Protein AF-A0A431KMM4-F1 (afdb_monomer_lite)

pLDDT: mean 85.13, std 15.87, range [33.75, 97.06]

Sequence (122 aa):
MGHRASNSEVILLPMQEFIRCCACFAHQCTAADVDCRSNGYTRWSADLAGRQAWVEWGWGMFSGALVLGVPPIRDSNIYTLDANGEPMAPARRDAALASMVAHLPWRPIVMEILRSGHHGGH

Foldseek 3Di:
DDDPPPVQAQAEEALVVLVVCLAQWDWDDWDADPVDLFKTKTKIWGQDVNHIWMWMFMWGADPNFIDQDVVNTDDTSYFYAYPVRHTDDPVVRSVSVSVSVVPDPVRVVNVVVSVVVVPPDD

Secondary structure (DSSP, 8-state):
----------EEEEHHHHHHHGGG-EEEEEEEETTEEEEEEEEEEEEETTEEEEEEEEEEEETTEEEE-SSS--EESEEEE-TTSPBPPHHHHHHHHHHHHHHS-HHHHHHHHHHHGGGS--

Structure (mmCIF, N/CA/C/O backbone):
data_AF-A0A431KMM4-F1
#
_entry.id   AF-A0A431KMM4-F1
#
loop_
_atom_site.group_PDB
_atom_site.id
_atom_site.type_symbol
_atom_site.label_atom_id
_atom_site.label_alt_id
_atom_site.label_comp_id
_atom_site.label_asym_id
_atom_site.label_entity_id
_atom_site.label_seq_id
_atom_site.pdbx_PDB_ins_code
_atom_site.Cartn_x
_atom_site.Cartn_y
_atom_site.Cartn_z
_atom_site.occupancy
_atom_site.B_iso_or_equiv
_atom_site.auth_seq_id
_atom_site.auth_comp_id
_atom_site.auth_asym_id
_atom_site.auth_atom_id
_atom_site.pdbx_PDB_model_num
ATOM 1 N N . MET A 1 1 ? -4.417 25.320 -11.788 1.00 37.03 1 MET A N 1
ATOM 2 C CA . MET A 1 1 ? -5.170 24.048 -11.840 1.00 37.03 1 MET A CA 1
ATOM 3 C C . MET A 1 1 ? -5.359 23.584 -10.412 1.00 37.03 1 MET A C 1
ATOM 5 O O . MET A 1 1 ? -4.371 23.353 -9.730 1.00 37.03 1 MET A O 1
ATOM 9 N N . GLY A 1 2 ? -6.597 23.615 -9.917 1.00 35.06 2 GLY A N 1
ATOM 10 C CA . GLY A 1 2 ? -6.892 23.331 -8.516 1.00 35.06 2 GLY A CA 1
ATOM 11 C C . GLY A 1 2 ? -6.589 21.875 -8.196 1.00 35.06 2 GLY A C 1
ATOM 12 O O . GLY A 1 2 ? -7.219 20.981 -8.757 1.00 35.06 2 GLY A O 1
ATOM 13 N N . HIS A 1 3 ? -5.636 21.643 -7.295 1.00 37.47 3 HIS A N 1
ATOM 14 C CA . HIS A 1 3 ? -5.546 20.374 -6.592 1.00 37.47 3 HIS A CA 1
ATOM 15 C C . HIS A 1 3 ? -6.885 20.175 -5.886 1.00 37.47 3 HIS A C 1
ATOM 17 O O . HIS A 1 3 ? -7.177 20.830 -4.887 1.00 37.47 3 HIS A O 1
ATOM 23 N N . ARG A 1 4 ? -7.731 19.295 -6.432 1.00 38.00 4 ARG A N 1
ATOM 24 C CA . ARG A 1 4 ? -8.779 18.650 -5.649 1.00 38.00 4 ARG A CA 1
ATOM 25 C C . ARG A 1 4 ? -8.042 17.995 -4.488 1.00 38.00 4 ARG A C 1
ATOM 27 O O . ARG A 1 4 ? -7.433 16.943 -4.664 1.00 38.00 4 ARG A O 1
ATOM 34 N N . ALA A 1 5 ? -8.066 18.636 -3.325 1.00 41.88 5 ALA A N 1
ATOM 35 C CA . ALA A 1 5 ? -7.926 17.930 -2.072 1.00 41.88 5 ALA A CA 1
ATOM 36 C C . ALA A 1 5 ? -9.080 16.925 -2.078 1.00 41.88 5 ALA A C 1
ATOM 38 O O . ALA A 1 5 ? -10.225 17.267 -1.788 1.00 41.88 5 ALA A O 1
ATOM 39 N N . SER A 1 6 ? -8.808 15.718 -2.578 1.00 48.22 6 SER A N 1
ATOM 40 C CA . SER A 1 6 ? -9.672 14.575 -2.347 1.00 48.22 6 SER A CA 1
ATOM 41 C C . SER A 1 6 ? -9.749 14.496 -0.838 1.00 48.22 6 SER A C 1
ATOM 43 O O . SER A 1 6 ? -8.735 14.201 -0.201 1.00 48.22 6 SER A O 1
ATOM 45 N N . ASN A 1 7 ? -10.898 14.888 -0.287 1.00 50.47 7 ASN A N 1
ATOM 46 C CA . ASN A 1 7 ? -11.210 14.867 1.135 1.00 50.47 7 ASN A CA 1
ATOM 47 C C . ASN A 1 7 ? -11.305 13.388 1.528 1.00 50.47 7 ASN A C 1
ATOM 49 O O . ASN A 1 7 ? -12.382 12.818 1.668 1.00 50.47 7 ASN A O 1
ATOM 53 N N . SER A 1 8 ? -10.151 12.730 1.487 1.00 67.94 8 SER A N 1
ATOM 54 C CA . SER A 1 8 ? -10.022 11.291 1.554 1.00 67.94 8 SER A CA 1
ATOM 55 C C . SER A 1 8 ? -10.266 10.950 3.001 1.00 67.94 8 SER A C 1
ATOM 57 O O . SER A 1 8 ? -9.550 11.416 3.885 1.00 67.94 8 SER A O 1
ATOM 59 N N . GLU A 1 9 ? -11.340 10.212 3.230 1.00 86.50 9 GLU A N 1
ATOM 60 C CA . GLU A 1 9 ? -11.761 9.840 4.562 1.00 86.50 9 GLU A CA 1
ATOM 61 C C . GLU A 1 9 ? -10.614 9.122 5.282 1.00 86.50 9 GLU A C 1
ATOM 63 O O . GLU A 1 9 ? -10.037 8.167 4.751 1.00 86.50 9 GLU A O 1
ATOM 68 N N . VAL A 1 10 ? -10.261 9.611 6.472 1.00 89.25 10 VAL A N 1
ATOM 69 C CA . VAL A 1 10 ? -9.239 8.988 7.313 1.00 89.25 10 VAL A CA 1
ATOM 70 C C . VAL A 1 10 ? -9.832 7.745 7.963 1.00 89.25 10 VAL A C 1
ATOM 72 O O . VAL A 1 10 ? -10.830 7.810 8.686 1.00 89.25 10 VAL A O 1
ATOM 75 N N . ILE A 1 11 ? -9.200 6.604 7.724 1.00 91.12 11 ILE A N 1
ATOM 76 C CA . ILE A 1 11 ? -9.611 5.309 8.248 1.00 91.12 11 ILE A CA 1
ATOM 77 C C . ILE A 1 11 ? -8.729 4.967 9.445 1.00 91.12 11 ILE A C 1
ATOM 79 O O . ILE A 1 11 ? -7.533 4.716 9.308 1.00 91.12 11 ILE A O 1
ATOM 83 N N . LEU A 1 12 ? -9.341 4.969 10.627 1.00 91.06 12 LEU A N 1
ATOM 84 C CA . LEU A 1 12 ? -8.721 4.520 11.868 1.00 91.06 12 LEU A CA 1
ATOM 85 C C . LEU A 1 12 ? -8.980 3.022 12.035 1.00 91.06 12 LEU A C 1
ATOM 87 O O . LEU A 1 12 ? -10.136 2.606 12.010 1.00 91.06 12 LEU A O 1
ATOM 91 N N . LEU A 1 13 ? -7.921 2.229 12.202 1.00 90.62 13 LEU A N 1
ATOM 92 C CA . LEU A 1 13 ? -8.014 0.778 12.390 1.00 90.62 13 LEU A CA 1
ATOM 93 C C . LEU A 1 13 ? -7.212 0.346 13.614 1.00 90.62 13 LEU A C 1
ATOM 95 O O . LEU A 1 13 ? -6.023 0.661 13.698 1.00 90.62 13 LEU A O 1
ATOM 99 N N . PRO A 1 14 ? -7.787 -0.445 14.530 1.00 91.06 14 PRO A N 1
ATOM 100 C CA . PRO A 1 14 ? -6.997 -1.192 15.497 1.00 91.06 14 PRO A CA 1
ATOM 101 C C . PRO A 1 14 ? -5.928 -2.033 14.789 1.00 91.06 14 PRO A C 1
ATOM 103 O O . PRO A 1 14 ? -6.202 -2.661 13.765 1.00 91.06 14 PRO A O 1
ATOM 106 N N . MET A 1 15 ? -4.716 -2.107 15.348 1.00 88.12 15 MET A N 1
ATOM 107 C CA . MET A 1 15 ? -3.597 -2.839 14.726 1.00 88.12 15 MET A CA 1
ATOM 108 C C . MET A 1 15 ? -3.941 -4.299 14.367 1.00 88.12 15 MET A C 1
ATOM 110 O O . MET A 1 15 ? -3.500 -4.812 13.342 1.00 88.12 15 MET A O 1
ATOM 114 N N . GLN A 1 16 ? -4.762 -4.972 15.178 1.00 87.38 16 GLN A N 1
ATOM 115 C CA . GLN A 1 16 ? -5.194 -6.348 14.903 1.00 87.38 16 GLN A CA 1
ATOM 116 C C . GLN A 1 16 ? -6.091 -6.449 13.662 1.00 87.38 16 GLN A C 1
ATOM 118 O O . GLN A 1 16 ? -5.981 -7.402 12.891 1.00 87.38 16 GLN A O 1
ATOM 123 N N . GLU A 1 17 ? -6.971 -5.470 13.465 1.00 88.94 17 GLU A N 1
ATOM 124 C CA . GLU A 1 17 ? -7.858 -5.407 12.307 1.00 88.94 17 GLU A CA 1
ATOM 125 C C . GLU A 1 17 ? -7.071 -5.027 11.051 1.00 88.94 17 GLU A C 1
ATOM 127 O O . GLU A 1 17 ? -7.212 -5.680 10.021 1.00 88.94 17 GLU A O 1
ATOM 132 N N . PHE A 1 18 ? -6.132 -4.080 11.174 1.00 88.44 18 PHE A N 1
ATOM 133 C CA . PHE A 1 18 ? -5.178 -3.755 10.114 1.00 88.44 18 PHE A CA 1
ATOM 134 C C . PHE A 1 18 ? -4.440 -5.008 9.612 1.00 88.44 18 PHE A C 1
ATOM 136 O O . PHE A 1 18 ? -4.478 -5.294 8.419 1.00 88.44 18 PHE A O 1
ATOM 143 N N . ILE A 1 19 ? -3.863 -5.813 10.518 1.00 87.50 19 ILE A N 1
ATOM 144 C CA . ILE A 1 19 ? -3.166 -7.065 10.163 1.00 87.50 19 ILE A CA 1
ATOM 145 C C . ILE A 1 19 ? -4.089 -8.039 9.419 1.00 87.50 19 ILE A C 1
ATOM 147 O O . ILE A 1 19 ? -3.675 -8.648 8.432 1.00 87.50 19 ILE A O 1
ATOM 151 N N . ARG A 1 20 ? -5.338 -8.195 9.875 1.00 88.31 20 ARG A N 1
ATOM 152 C CA . ARG A 1 20 ? -6.321 -9.085 9.235 1.00 88.31 20 ARG A CA 1
ATOM 153 C C . ARG A 1 20 ? -6.674 -8.639 7.821 1.00 88.31 20 ARG A C 1
ATOM 155 O O . ARG A 1 20 ? -6.863 -9.480 6.948 1.00 88.31 20 ARG A O 1
ATOM 162 N N . CYS A 1 21 ? -6.744 -7.333 7.604 1.00 88.31 21 CYS A N 1
ATOM 163 C CA . CYS A 1 21 ? -7.136 -6.742 6.333 1.00 88.31 21 CYS A CA 1
ATOM 164 C C . CYS A 1 21 ? -5.966 -6.527 5.364 1.00 88.31 21 CYS A C 1
ATOM 166 O O . CYS A 1 21 ? -6.213 -6.226 4.199 1.00 88.31 21 CYS A O 1
ATOM 168 N N . CYS A 1 22 ? -4.709 -6.720 5.787 1.00 87.12 22 CYS A N 1
ATOM 169 C CA . CYS A 1 22 ? -3.527 -6.578 4.926 1.00 87.12 22 CYS A CA 1
ATOM 170 C C . CYS A 1 22 ? -3.655 -7.354 3.606 1.00 87.12 22 CYS A C 1
ATOM 172 O O . CYS A 1 22 ? -3.293 -6.846 2.550 1.00 87.12 22 CYS A O 1
ATOM 174 N N . ALA A 1 23 ? -4.203 -8.571 3.649 1.00 87.06 23 ALA A N 1
ATOM 175 C CA . ALA A 1 23 ? -4.373 -9.417 2.467 1.00 87.06 23 ALA A CA 1
ATOM 176 C C . ALA A 1 23 ? -5.498 -8.954 1.520 1.00 87.06 23 ALA A C 1
ATOM 178 O O . ALA A 1 23 ? -5.583 -9.439 0.396 1.00 87.06 23 ALA A O 1
ATOM 179 N N . CYS A 1 24 ? -6.363 -8.034 1.955 1.00 92.44 24 CYS A N 1
ATOM 180 C CA . CYS A 1 24 ? -7.480 -7.520 1.160 1.00 92.44 24 CYS A CA 1
ATOM 181 C C . CYS A 1 24 ? -7.066 -6.387 0.211 1.00 92.44 24 CYS A C 1
ATOM 183 O O . CYS A 1 24 ? -7.872 -5.965 -0.616 1.00 92.44 24 CYS A O 1
ATOM 185 N N . PHE A 1 25 ? -5.838 -5.875 0.331 1.00 95.56 25 PHE A N 1
ATOM 186 C CA . PHE A 1 25 ? -5.343 -4.826 -0.550 1.00 95.56 25 PHE A CA 1
ATOM 187 C C . PHE A 1 25 ? -5.071 -5.386 -1.939 1.00 95.56 25 PHE A C 1
ATOM 189 O O . PHE A 1 25 ? -4.274 -6.307 -2.119 1.00 95.56 25 PHE A O 1
ATOM 196 N N . ALA A 1 26 ? -5.704 -4.769 -2.928 1.00 96.12 26 ALA A N 1
ATOM 197 C CA . ALA A 1 26 ? -5.488 -5.041 -4.333 1.00 96.12 26 ALA A CA 1
ATOM 198 C C . ALA A 1 26 ? -4.792 -3.856 -5.000 1.00 96.12 26 ALA A C 1
ATOM 200 O O . ALA A 1 26 ? -4.931 -2.703 -4.579 1.00 96.12 26 ALA A O 1
ATOM 201 N N . HIS A 1 27 ? -4.047 -4.152 -6.061 1.00 96.56 27 HIS A N 1
ATOM 202 C CA . HIS A 1 27 ? -3.466 -3.131 -6.922 1.00 96.56 27 HIS A CA 1
ATOM 203 C C . HIS A 1 27 ? -4.562 -2.219 -7.489 1.00 96.56 27 HIS A C 1
ATOM 205 O O . HIS A 1 27 ? -5.587 -2.697 -7.970 1.00 96.56 27 HIS A O 1
ATOM 211 N N . GLN A 1 28 ? -4.331 -0.908 -7.422 1.00 95.88 28 GLN A N 1
ATOM 212 C CA . GLN A 1 28 ? -5.221 0.106 -7.985 1.00 95.88 28 GLN A CA 1
ATOM 213 C C . GLN A 1 28 ? -4.568 0.808 -9.175 1.00 95.88 28 GLN A C 1
ATOM 215 O O . GLN A 1 28 ? -5.170 0.933 -10.239 1.00 95.88 28 GLN A O 1
ATOM 220 N N . CYS A 1 29 ? -3.340 1.301 -9.004 1.00 94.50 29 CYS A N 1
ATOM 221 C CA . CYS A 1 29 ? -2.600 1.927 -10.092 1.00 94.50 29 CYS A CA 1
ATOM 222 C C . CYS A 1 29 ? -1.088 1.851 -9.879 1.00 94.50 29 CYS A C 1
ATOM 224 O O . CYS A 1 29 ? -0.574 1.584 -8.792 1.00 94.50 29 CYS A O 1
ATOM 226 N N . THR A 1 30 ? -0.343 2.042 -10.960 1.00 94.69 30 THR A N 1
ATOM 227 C CA . THR A 1 30 ? 1.115 2.146 -10.949 1.00 94.69 30 THR A CA 1
ATOM 228 C C . THR A 1 30 ? 1.515 3.118 -12.033 1.00 94.69 30 THR A C 1
ATOM 230 O O . THR A 1 30 ? 1.032 3.013 -13.157 1.00 94.69 30 THR A O 1
ATOM 233 N N . ALA A 1 31 ? 2.383 4.058 -11.690 1.00 90.06 31 ALA A N 1
ATOM 234 C CA . ALA A 1 31 ? 2.907 5.034 -12.625 1.00 90.06 31 ALA A CA 1
ATOM 235 C C . ALA A 1 31 ? 4.417 5.131 -12.444 1.00 90.06 31 ALA A C 1
ATOM 237 O O . ALA A 1 31 ? 4.902 5.158 -11.311 1.00 90.06 31 ALA A O 1
ATOM 238 N N . ALA A 1 32 ? 5.141 5.160 -13.561 1.00 89.31 32 ALA A N 1
ATOM 239 C CA . ALA A 1 32 ? 6.535 5.576 -13.574 1.00 89.31 32 ALA A CA 1
ATOM 240 C C . ALA A 1 32 ? 6.601 7.100 -13.458 1.00 89.31 32 ALA A C 1
ATOM 242 O O . ALA A 1 32 ? 5.689 7.793 -13.919 1.00 89.31 32 ALA A O 1
ATOM 243 N N . ASP A 1 33 ? 7.662 7.610 -12.847 1.00 83.69 33 ASP A N 1
ATOM 244 C CA . ASP A 1 33 ? 7.908 9.043 -12.850 1.00 83.69 33 ASP A CA 1
ATOM 245 C C . ASP A 1 33 ? 8.226 9.512 -14.278 1.00 83.69 33 ASP A C 1
ATOM 247 O O . ASP A 1 33 ? 8.832 8.786 -15.075 1.00 83.69 33 ASP A O 1
ATOM 251 N N . VAL A 1 34 ? 7.770 10.716 -14.624 1.00 68.62 34 VAL A N 1
ATOM 252 C CA . VAL A 1 34 ? 7.761 11.223 -16.009 1.00 68.62 34 VAL A CA 1
ATOM 253 C C . VAL A 1 34 ? 9.184 11.327 -16.559 1.00 68.62 34 VAL A C 1
ATOM 255 O O . VAL A 1 34 ? 9.424 11.025 -17.729 1.00 68.62 34 VAL A O 1
ATOM 258 N N . ASP A 1 35 ? 10.134 11.665 -15.687 1.00 65.38 35 ASP A N 1
ATOM 259 C CA . ASP A 1 35 ? 11.530 11.891 -16.052 1.00 65.38 35 ASP A CA 1
ATOM 260 C C . ASP A 1 35 ? 12.382 10.613 -15.997 1.00 65.38 35 ASP A C 1
ATOM 262 O O . ASP A 1 35 ? 13.502 10.583 -16.515 1.00 65.38 35 ASP A O 1
ATOM 266 N N . CYS A 1 36 ? 11.882 9.530 -15.388 1.00 63.84 36 CYS A N 1
ATOM 267 C CA . CYS A 1 36 ? 12.652 8.302 -15.234 1.00 63.84 36 CYS A CA 1
ATOM 268 C C . CYS A 1 36 ? 11.782 7.041 -15.118 1.00 63.84 36 CYS A C 1
ATOM 270 O O . CYS A 1 36 ? 11.120 6.773 -14.122 1.00 63.84 36 CYS A O 1
ATOM 272 N N . ARG A 1 37 ? 11.911 6.145 -16.109 1.00 71.19 37 ARG A N 1
ATOM 273 C CA . ARG A 1 37 ? 11.306 4.793 -16.075 1.00 71.19 37 ARG A CA 1
ATOM 274 C C . ARG A 1 37 ? 11.905 3.875 -15.000 1.00 71.19 37 ARG A C 1
ATOM 276 O O . ARG A 1 37 ? 11.507 2.718 -14.884 1.00 71.19 37 ARG A O 1
ATOM 283 N N . SER A 1 38 ? 12.895 4.361 -14.256 1.00 86.19 38 SER A N 1
ATOM 284 C CA . SER A 1 38 ? 13.585 3.635 -13.196 1.00 86.19 38 SER A CA 1
ATOM 285 C C . SER A 1 38 ? 12.996 3.884 -11.813 1.00 86.19 38 SER A C 1
ATOM 287 O O . SER A 1 38 ? 13.475 3.276 -10.864 1.00 86.19 38 SER A O 1
ATOM 289 N N . ASN A 1 39 ? 11.983 4.731 -11.651 1.00 91.12 39 ASN A N 1
ATOM 290 C CA . ASN A 1 39 ? 11.234 4.822 -10.405 1.00 91.12 39 ASN A CA 1
ATOM 291 C C . ASN A 1 39 ? 9.794 5.276 -10.664 1.00 91.12 39 ASN A C 1
ATOM 293 O O . ASN A 1 39 ? 9.402 5.562 -11.795 1.00 91.12 39 ASN A O 1
ATOM 297 N N . GLY A 1 40 ? 8.989 5.274 -9.613 1.00 93.31 40 GLY A N 1
ATOM 298 C CA . GLY A 1 40 ? 7.612 5.719 -9.674 1.00 93.31 40 GLY A CA 1
ATOM 299 C C . GLY A 1 40 ? 6.872 5.386 -8.394 1.00 93.31 40 GLY A C 1
ATOM 300 O O . GLY A 1 40 ? 7.484 5.174 -7.345 1.00 93.31 40 GLY A O 1
ATOM 301 N N . TYR A 1 41 ? 5.548 5.315 -8.478 1.00 94.56 41 TYR A N 1
ATOM 302 C CA . TYR A 1 41 ? 4.705 4.909 -7.359 1.00 94.56 41 TYR A CA 1
ATOM 303 C C . TYR A 1 41 ? 3.721 3.811 -7.754 1.00 94.56 41 TYR A C 1
ATOM 305 O O . TYR A 1 41 ? 3.424 3.577 -8.930 1.00 94.56 41 TYR A O 1
ATOM 313 N N . THR A 1 42 ? 3.229 3.104 -6.747 1.00 96.19 42 THR A N 1
ATOM 314 C CA . THR A 1 42 ? 2.116 2.167 -6.871 1.00 96.19 42 THR A CA 1
ATOM 315 C C . THR A 1 42 ? 1.145 2.426 -5.731 1.00 96.19 42 THR A C 1
ATOM 317 O O . THR A 1 42 ? 1.562 2.733 -4.612 1.00 96.19 42 THR A O 1
ATOM 320 N N . ARG A 1 43 ? -0.150 2.349 -6.031 1.00 96.88 43 ARG A N 1
ATOM 321 C CA . ARG A 1 43 ? -1.231 2.532 -5.067 1.00 96.88 43 ARG A CA 1
ATOM 322 C C . ARG A 1 43 ? -2.057 1.269 -4.995 1.00 96.88 43 ARG A C 1
ATOM 324 O O . ARG A 1 43 ? -2.395 0.677 -6.022 1.00 96.88 43 ARG A O 1
ATOM 331 N N . TRP A 1 44 ? -2.361 0.879 -3.771 1.00 97.06 44 TRP A N 1
ATOM 332 C CA . TRP A 1 44 ? -3.146 -0.297 -3.453 1.00 97.06 44 TRP A CA 1
ATOM 333 C C . TRP A 1 44 ? -4.293 0.097 -2.549 1.00 97.06 44 TRP A C 1
ATOM 335 O O . TRP A 1 44 ? -4.149 0.997 -1.721 1.00 97.06 44 TRP A O 1
ATOM 345 N N . SER A 1 45 ? -5.422 -0.581 -2.704 1.00 96.25 45 SER A N 1
ATOM 346 C CA . SER A 1 45 ? -6.645 -0.239 -1.995 1.00 96.25 45 SER A CA 1
ATOM 347 C C . SER A 1 45 ? -7.448 -1.468 -1.587 1.00 96.25 45 SER A C 1
ATOM 349 O O . SER A 1 45 ? -7.384 -2.497 -2.257 1.00 96.25 45 SER A O 1
ATOM 351 N N . ALA A 1 46 ? -8.213 -1.342 -0.509 1.00 94.81 46 ALA A N 1
ATOM 352 C CA . ALA A 1 46 ? -9.157 -2.336 -0.012 1.00 94.81 46 ALA A CA 1
ATOM 353 C C . ALA A 1 46 ? -10.466 -1.645 0.392 1.00 94.81 46 ALA A C 1
ATOM 355 O O . ALA A 1 46 ? -10.441 -0.497 0.843 1.00 94.81 46 ALA A O 1
ATOM 356 N N . ASP A 1 47 ? -11.596 -2.336 0.248 1.00 91.81 47 ASP A N 1
ATOM 357 C CA . ASP A 1 47 ? -12.842 -1.927 0.901 1.00 91.81 47 ASP A CA 1
ATOM 358 C C . ASP A 1 47 ? -12.854 -2.476 2.328 1.00 91.81 47 ASP A C 1
ATOM 360 O O . ASP A 1 47 ? -12.795 -3.690 2.534 1.00 91.81 47 ASP A O 1
ATOM 364 N N . LEU A 1 48 ? -12.883 -1.580 3.313 1.00 88.00 48 LEU A N 1
ATOM 365 C CA . LEU A 1 48 ? -12.933 -1.918 4.729 1.00 88.00 48 LEU A CA 1
ATOM 366 C C . LEU A 1 48 ? -14.250 -1.406 5.303 1.00 88.00 48 LEU A C 1
ATOM 368 O O . LEU A 1 48 ? -14.383 -0.226 5.623 1.00 88.00 48 LEU A O 1
ATOM 372 N N . ALA A 1 49 ? -15.230 -2.305 5.406 1.00 85.12 49 ALA A N 1
ATOM 373 C CA . ALA A 1 49 ? -16.578 -1.995 5.881 1.00 85.12 49 ALA A CA 1
ATOM 374 C C . ALA A 1 49 ? -17.244 -0.835 5.104 1.00 85.12 49 ALA A C 1
ATOM 376 O O . ALA A 1 49 ? -17.836 0.062 5.705 1.00 85.12 49 ALA A O 1
ATOM 377 N N . GLY A 1 50 ? -17.135 -0.837 3.768 1.00 85.19 50 GLY A N 1
ATOM 378 C CA . GLY A 1 50 ? -17.709 0.198 2.902 1.00 85.19 50 GLY A CA 1
ATOM 379 C C . GLY A 1 50 ? -16.888 1.488 2.816 1.00 85.19 50 GLY A C 1
ATOM 380 O O . GLY A 1 50 ? -17.356 2.476 2.249 1.00 85.19 50 GLY A O 1
ATOM 381 N N . ARG A 1 51 ? -15.683 1.505 3.401 1.00 89.25 51 ARG A N 1
ATOM 382 C CA . ARG A 1 51 ? -14.750 2.637 3.363 1.00 89.25 51 ARG A CA 1
ATOM 383 C C . ARG A 1 51 ? -13.526 2.249 2.548 1.00 89.25 51 ARG A C 1
ATOM 385 O O . ARG A 1 51 ? -12.888 1.228 2.805 1.00 89.25 51 ARG A O 1
ATOM 392 N N . GLN A 1 52 ? -13.158 3.089 1.587 1.00 92.56 52 GLN A N 1
ATOM 393 C CA . GLN A 1 52 ? -12.024 2.815 0.708 1.00 92.56 52 GLN A CA 1
ATOM 394 C C . GLN A 1 52 ? -10.698 3.146 1.407 1.00 92.56 52 GLN A C 1
ATOM 396 O O . GLN A 1 52 ? -10.280 4.305 1.468 1.00 92.56 52 GLN A O 1
ATOM 401 N N . ALA A 1 53 ? -10.010 2.121 1.902 1.00 93.50 53 ALA A N 1
ATOM 402 C CA . ALA A 1 53 ? -8.649 2.235 2.407 1.00 93.50 53 ALA A CA 1
ATOM 403 C C . ALA A 1 53 ? -7.645 2.156 1.267 1.00 93.50 53 ALA A C 1
ATOM 405 O O . ALA A 1 53 ? -7.816 1.364 0.342 1.00 93.50 53 ALA A O 1
ATOM 406 N N . TRP A 1 54 ? -6.592 2.964 1.334 1.00 95.06 54 TRP A N 1
ATOM 407 C CA . TRP A 1 54 ? -5.516 2.955 0.360 1.00 95.06 54 TRP A CA 1
ATOM 408 C C . TRP A 1 54 ? -4.166 3.308 0.982 1.00 95.06 54 TRP A C 1
ATOM 410 O O . TRP A 1 54 ? -4.050 4.035 1.970 1.00 95.06 54 TRP A O 1
ATOM 420 N N . VAL A 1 55 ? -3.129 2.774 0.352 1.00 95.38 55 VAL A N 1
ATOM 421 C CA . VAL A 1 55 ? -1.729 3.045 0.652 1.00 95.38 55 VAL A CA 1
ATOM 422 C C . VAL A 1 55 ? -0.970 3.202 -0.660 1.00 95.38 55 VAL A C 1
ATOM 424 O O . VAL A 1 55 ? -1.223 2.501 -1.642 1.00 95.38 55 VAL A O 1
ATOM 427 N N . GLU A 1 56 ? -0.049 4.150 -0.685 1.00 96.44 56 GLU A N 1
ATOM 428 C CA . GLU A 1 56 ? 0.803 4.460 -1.818 1.00 96.44 56 GLU A CA 1
ATOM 429 C C . GLU A 1 56 ? 2.263 4.427 -1.379 1.00 96.44 56 GLU A C 1
ATOM 431 O O . GLU A 1 56 ? 2.637 4.983 -0.343 1.00 96.44 56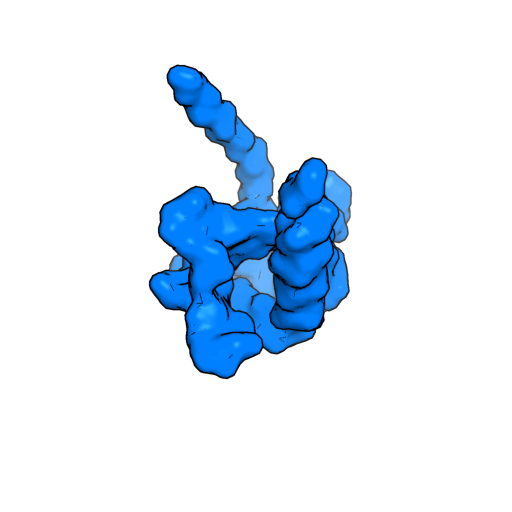 GLU A O 1
ATOM 436 N N . TRP A 1 57 ? 3.108 3.795 -2.187 1.00 96.12 57 TRP A N 1
ATOM 437 C CA . TRP A 1 57 ? 4.546 3.778 -1.961 1.00 96.12 57 TRP A CA 1
ATOM 438 C C . TRP A 1 57 ? 5.328 3.982 -3.244 1.00 96.12 57 TRP A C 1
ATOM 440 O O . TRP A 1 57 ? 4.857 3.696 -4.348 1.00 96.12 57 TRP A O 1
ATOM 450 N N . GLY A 1 58 ? 6.551 4.477 -3.069 1.00 94.62 58 GLY A N 1
ATOM 451 C CA . GLY A 1 58 ? 7.521 4.572 -4.144 1.00 94.62 58 GLY A CA 1
ATOM 452 C C . GLY A 1 58 ? 8.136 3.212 -4.462 1.00 94.62 58 GLY A C 1
ATOM 453 O O . GLY A 1 58 ? 8.343 2.382 -3.576 1.00 94.62 58 GLY A O 1
ATOM 454 N N . TRP A 1 59 ? 8.487 3.001 -5.721 1.00 94.50 59 TRP A N 1
ATOM 455 C CA . TRP A 1 59 ? 9.330 1.895 -6.164 1.00 94.50 59 TRP A CA 1
ATOM 456 C C . TRP A 1 59 ? 10.481 2.435 -7.010 1.00 94.50 59 TRP A C 1
ATOM 458 O O . TRP A 1 59 ? 10.374 3.493 -7.626 1.00 94.50 59 TRP A O 1
ATOM 468 N N . GLY A 1 60 ? 11.588 1.701 -7.032 1.00 93.88 60 GLY A N 1
ATOM 469 C CA . GLY A 1 60 ? 12.739 1.960 -7.890 1.00 93.88 60 GLY A CA 1
ATOM 470 C C . GLY A 1 60 ? 13.154 0.699 -8.639 1.00 93.88 60 GLY A C 1
ATOM 471 O O . GLY A 1 60 ? 12.880 -0.410 -8.194 1.00 93.88 60 GLY A O 1
ATOM 472 N N . MET A 1 61 ? 13.827 0.857 -9.768 1.00 92.56 61 MET A N 1
ATOM 473 C CA . MET A 1 61 ? 14.451 -0.206 -10.539 1.00 92.56 61 MET A CA 1
ATOM 474 C C . MET A 1 61 ? 15.953 -0.161 -10.277 1.00 92.56 61 MET A C 1
ATOM 476 O O . MET A 1 61 ? 16.624 0.803 -10.644 1.00 92.56 61 MET A O 1
ATOM 480 N N . PHE A 1 62 ? 16.491 -1.212 -9.668 1.00 90.31 62 PHE A N 1
ATOM 481 C CA . PHE A 1 62 ? 17.919 -1.351 -9.418 1.00 90.31 62 PHE A CA 1
ATOM 482 C C . PHE A 1 62 ? 18.394 -2.700 -9.948 1.00 90.31 62 PHE A C 1
ATOM 484 O O . PHE A 1 62 ? 17.892 -3.745 -9.542 1.00 90.31 62 PHE A O 1
ATOM 491 N N . SER A 1 63 ? 19.348 -2.681 -10.883 1.00 89.44 63 SER A N 1
ATOM 492 C CA . SER A 1 63 ? 19.894 -3.895 -11.510 1.00 89.44 63 SER A CA 1
ATOM 493 C C . SER A 1 63 ? 18.815 -4.847 -12.074 1.00 89.44 63 SER A C 1
ATOM 495 O O . SER A 1 63 ? 18.888 -6.064 -11.926 1.00 89.44 63 SER A O 1
ATOM 497 N N . GLY A 1 64 ? 17.762 -4.283 -12.679 1.00 85.81 64 GLY A N 1
ATOM 498 C CA . GLY A 1 64 ? 16.644 -5.045 -13.258 1.00 85.81 64 GLY A CA 1
ATOM 499 C C . GLY A 1 64 ? 15.630 -5.606 -12.250 1.00 85.81 64 GLY A C 1
ATOM 500 O O . GLY A 1 64 ? 14.713 -6.319 -12.657 1.00 85.81 64 GLY A O 1
ATOM 501 N N . ALA A 1 65 ? 15.763 -5.281 -10.962 1.00 90.50 65 ALA A N 1
ATOM 502 C CA . ALA A 1 65 ? 14.829 -5.671 -9.912 1.00 90.50 65 ALA A CA 1
ATOM 503 C C . ALA A 1 65 ? 14.105 -4.458 -9.312 1.00 90.50 65 ALA A C 1
ATOM 505 O O . ALA A 1 65 ? 14.690 -3.387 -9.137 1.00 90.50 65 ALA A O 1
ATOM 506 N N . LEU A 1 66 ? 12.836 -4.649 -8.935 1.00 93.62 66 LEU A N 1
ATOM 507 C CA . LEU A 1 66 ? 12.082 -3.644 -8.192 1.00 93.62 66 LEU A CA 1
ATOM 508 C C . LEU A 1 66 ? 12.489 -3.616 -6.719 1.00 93.62 66 LEU A C 1
ATOM 510 O O . LEU A 1 66 ? 12.346 -4.601 -5.982 1.00 93.62 66 LEU A O 1
ATOM 514 N N . VAL A 1 67 ? 12.917 -2.440 -6.286 1.00 93.69 67 VAL A N 1
ATOM 515 C CA . VAL A 1 67 ? 13.211 -2.099 -4.900 1.00 93.69 67 VAL A CA 1
ATOM 516 C C . VAL A 1 67 ? 12.128 -1.181 -4.345 1.00 93.69 67 VAL A C 1
ATOM 518 O O . VAL A 1 67 ? 11.485 -0.431 -5.080 1.00 93.69 67 VAL A O 1
ATOM 521 N N . LEU A 1 68 ? 11.905 -1.268 -3.036 1.00 93.50 68 LEU A N 1
ATOM 522 C CA . LEU A 1 68 ? 11.018 -0.347 -2.336 1.00 93.50 68 LEU A CA 1
ATOM 523 C C . LEU A 1 68 ? 11.690 1.031 -2.267 1.00 93.50 68 LEU A C 1
ATOM 525 O O . LEU A 1 68 ? 12.894 1.114 -2.022 1.00 93.50 68 LEU A O 1
ATOM 529 N N . GLY A 1 69 ? 10.923 2.094 -2.499 1.00 88.00 69 GLY A N 1
ATOM 530 C CA . GLY A 1 69 ? 11.397 3.465 -2.355 1.00 88.00 69 GLY A CA 1
ATOM 531 C C . GLY A 1 69 ? 11.778 3.794 -0.911 1.00 88.00 69 GLY A C 1
ATOM 532 O O . GLY A 1 69 ? 11.366 3.121 0.033 1.00 88.00 69 GLY A O 1
ATOM 533 N N . VAL A 1 70 ? 12.573 4.848 -0.742 1.00 85.69 70 VAL A N 1
ATOM 534 C CA . VAL A 1 70 ? 12.906 5.414 0.569 1.00 85.69 70 VAL A CA 1
ATOM 535 C C . VAL A 1 70 ? 12.493 6.890 0.534 1.00 85.69 70 VAL A C 1
ATOM 537 O O . VAL A 1 70 ? 13.062 7.632 -0.266 1.00 85.69 70 VAL A O 1
ATOM 540 N N . PRO A 1 71 ? 11.508 7.331 1.342 1.00 85.25 71 PRO A N 1
ATOM 541 C CA . PRO A 1 71 ? 10.787 6.573 2.371 1.00 85.25 71 PRO A CA 1
ATOM 542 C C . PRO A 1 71 ? 9.871 5.464 1.801 1.00 85.25 71 PRO A C 1
ATOM 544 O O . PRO A 1 71 ? 9.416 5.566 0.661 1.00 85.25 71 PRO A O 1
ATOM 547 N N . PRO A 1 72 ? 9.595 4.402 2.589 1.00 83.19 72 PRO A N 1
ATOM 548 C CA . PRO A 1 72 ? 8.863 3.221 2.124 1.00 83.19 72 PRO A CA 1
ATOM 549 C C . PRO A 1 72 ? 7.376 3.465 1.889 1.00 83.19 72 PRO A C 1
ATOM 551 O O . PRO A 1 72 ? 6.756 2.683 1.183 1.00 83.19 72 PRO A O 1
ATOM 554 N N . ILE A 1 73 ? 6.805 4.519 2.471 1.00 93.88 73 ILE A N 1
ATOM 555 C CA . ILE A 1 73 ? 5.414 4.926 2.285 1.00 93.88 73 ILE A CA 1
ATOM 556 C C . ILE A 1 73 ? 5.430 6.369 1.806 1.00 93.88 73 ILE A C 1
ATOM 558 O O . ILE A 1 73 ? 6.125 7.211 2.374 1.00 93.88 73 ILE A O 1
ATOM 562 N N . ARG A 1 74 ? 4.686 6.631 0.735 1.00 92.31 74 ARG A N 1
ATOM 563 C CA . ARG A 1 74 ? 4.536 7.961 0.151 1.00 92.31 74 ARG A CA 1
ATOM 564 C C . ARG A 1 74 ? 3.299 8.649 0.708 1.00 92.31 74 ARG A C 1
ATOM 566 O O . ARG A 1 74 ? 3.387 9.807 1.098 1.00 92.31 74 ARG A O 1
ATOM 573 N N . ASP A 1 75 ? 2.175 7.937 0.742 1.00 93.50 75 ASP A N 1
ATOM 574 C CA . ASP A 1 75 ? 0.909 8.467 1.243 1.00 93.50 75 ASP A CA 1
ATOM 575 C C . ASP A 1 75 ? -0.047 7.330 1.656 1.00 93.50 75 ASP A C 1
ATOM 577 O O . ASP A 1 75 ? 0.089 6.191 1.204 1.00 93.50 75 ASP A O 1
ATOM 581 N N . SER A 1 76 ? -1.012 7.616 2.525 1.00 94.00 76 SER 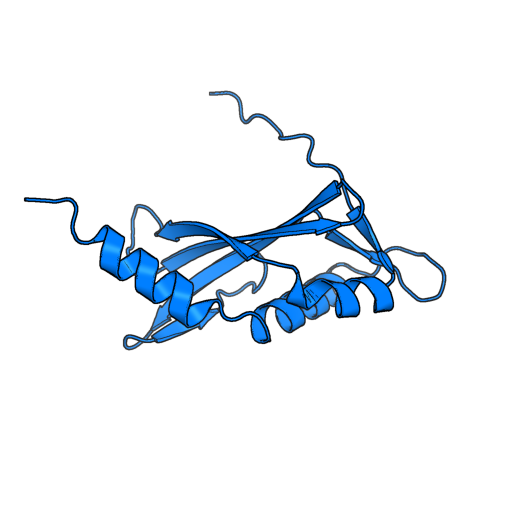A N 1
ATOM 582 C CA . SER A 1 76 ? -2.064 6.673 2.930 1.00 94.00 76 SER A CA 1
ATOM 583 C C . SER A 1 76 ? -3.201 7.402 3.640 1.00 94.00 76 SER A C 1
ATOM 585 O O . SER A 1 76 ? -2.940 8.344 4.389 1.00 94.00 76 SER A O 1
ATOM 587 N N . ASN A 1 77 ? -4.431 6.896 3.544 1.00 94.25 77 ASN A N 1
ATOM 588 C CA . ASN A 1 77 ? -5.533 7.352 4.402 1.00 94.25 77 ASN A CA 1
ATOM 589 C C . ASN A 1 77 ? -5.753 6.471 5.644 1.00 94.25 77 ASN A C 1
ATOM 591 O O . ASN A 1 77 ? -6.798 6.571 6.282 1.00 94.25 77 ASN A O 1
ATOM 595 N N . ILE A 1 78 ? -4.797 5.606 5.989 1.00 92.25 78 ILE A N 1
ATOM 596 C CA . ILE A 1 78 ? -4.925 4.618 7.065 1.00 92.25 78 ILE A CA 1
ATOM 597 C C . ILE A 1 78 ? -4.109 5.064 8.274 1.00 92.25 78 ILE A C 1
ATOM 599 O O . ILE A 1 78 ? -2.921 5.365 8.164 1.00 92.25 78 ILE A O 1
ATOM 603 N N . TYR A 1 79 ? -4.732 5.048 9.445 1.00 91.50 79 TYR A N 1
ATOM 604 C CA . TYR A 1 79 ? -4.091 5.323 10.722 1.00 91.50 79 TYR A CA 1
ATOM 605 C C . TYR A 1 79 ? -4.348 4.156 11.667 1.00 91.50 79 TYR A C 1
ATOM 607 O O . TYR A 1 79 ? -5.488 3.789 11.939 1.00 91.50 79 TYR A O 1
ATOM 615 N N . THR A 1 80 ? -3.272 3.558 12.165 1.00 90.81 80 THR A N 1
ATOM 616 C CA . THR A 1 80 ? -3.365 2.454 13.116 1.00 90.81 80 THR A CA 1
ATOM 617 C C . THR A 1 80 ? -3.559 2.992 14.530 1.00 90.81 80 THR A C 1
ATOM 619 O O . THR A 1 80 ? -2.871 3.932 14.935 1.00 90.81 80 THR A O 1
ATOM 622 N N . LEU A 1 81 ? -4.478 2.390 15.277 1.00 91.44 81 LEU A N 1
ATOM 623 C CA . LEU A 1 81 ? -4.719 2.668 16.690 1.00 91.44 81 LEU A CA 1
ATOM 624 C C . LEU A 1 81 ? -3.949 1.674 17.569 1.00 91.44 81 LEU A C 1
ATOM 626 O O . LEU A 1 81 ? -3.792 0.500 17.206 1.00 91.44 81 LEU A O 1
ATOM 630 N N . ASP A 1 82 ? -3.476 2.142 18.722 1.00 88.88 82 ASP A N 1
ATOM 631 C CA . ASP A 1 82 ? -2.871 1.302 19.751 1.00 88.88 82 ASP A CA 1
ATOM 632 C C . ASP A 1 82 ? -3.926 0.564 20.604 1.00 88.88 82 ASP A C 1
ATOM 634 O O . ASP A 1 82 ? -5.125 0.592 20.321 1.00 88.88 82 ASP A O 1
ATOM 638 N N . ALA A 1 83 ? -3.481 -0.142 21.648 1.00 88.56 83 ALA A N 1
ATOM 639 C CA . ALA A 1 83 ? -4.371 -0.913 22.520 1.00 88.56 83 ALA A CA 1
ATOM 640 C C . ALA A 1 83 ? -5.352 -0.048 23.338 1.00 88.56 83 ALA A C 1
ATOM 642 O O . ALA A 1 83 ? -6.359 -0.571 23.807 1.00 88.56 83 ALA A O 1
ATOM 643 N N . ASN A 1 84 ? -5.072 1.247 23.500 1.00 90.50 84 ASN A N 1
ATOM 644 C CA . ASN A 1 84 ? -5.933 2.197 24.201 1.00 90.50 84 ASN A CA 1
ATOM 645 C C . ASN A 1 84 ? -6.909 2.907 23.248 1.00 90.50 84 ASN A C 1
ATOM 647 O O . AS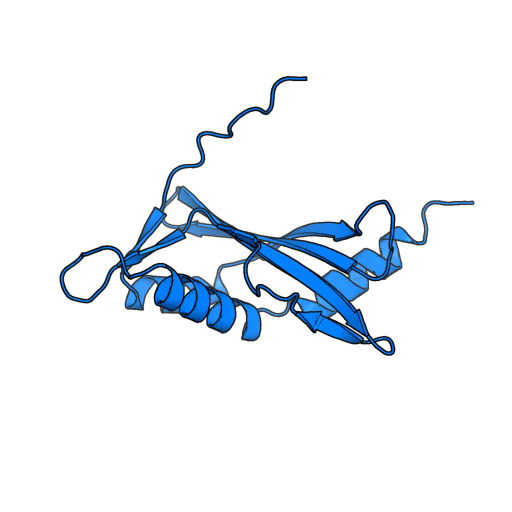N A 1 84 ? -7.722 3.705 23.703 1.00 90.50 84 ASN A O 1
ATOM 651 N N . GLY A 1 85 ? -6.844 2.618 21.942 1.00 89.12 85 GLY A N 1
ATOM 652 C CA . GLY A 1 85 ? -7.643 3.298 20.923 1.00 89.12 85 GLY A CA 1
ATOM 653 C C . GLY A 1 85 ? -7.046 4.628 20.465 1.00 89.12 85 GLY A C 1
ATOM 654 O O . GLY A 1 85 ? -7.714 5.369 19.747 1.00 89.12 85 GLY A O 1
ATOM 655 N N . GLU A 1 86 ? -5.799 4.925 20.834 1.00 91.31 86 GLU A N 1
ATOM 656 C CA . GLU A 1 86 ? -5.136 6.174 20.470 1.00 91.31 86 GLU A CA 1
ATOM 657 C C . GLU A 1 86 ? -4.360 6.026 19.152 1.00 91.31 86 GLU A C 1
ATOM 659 O O . GLU A 1 86 ? -3.769 4.969 18.893 1.00 91.31 86 GLU A O 1
ATOM 664 N N . PRO A 1 87 ? -4.314 7.065 18.295 1.00 90.75 87 PRO A N 1
ATOM 665 C CA . PRO A 1 87 ? -3.513 7.035 17.079 1.00 90.75 87 PRO A CA 1
ATOM 666 C C . PRO A 1 87 ? -2.038 6.757 17.371 1.00 90.75 87 PRO A C 1
ATOM 668 O O . PRO A 1 87 ? -1.387 7.440 18.163 1.00 90.75 87 PRO A O 1
ATOM 671 N N . MET A 1 88 ? -1.476 5.766 16.682 1.00 90.69 88 MET A N 1
ATOM 672 C CA . MET A 1 88 ? -0.057 5.457 16.800 1.00 90.69 88 MET A CA 1
ATOM 673 C C . MET A 1 88 ? 0.805 6.594 16.241 1.00 90.69 88 MET A C 1
ATOM 675 O O . MET A 1 88 ? 0.461 7.249 15.256 1.00 90.69 88 MET A O 1
ATOM 679 N N . ALA A 1 89 ? 1.990 6.766 16.831 1.00 90.12 89 ALA A N 1
ATOM 680 C CA . ALA A 1 89 ? 2.990 7.698 16.323 1.00 90.12 89 ALA A CA 1
ATOM 681 C C . ALA A 1 89 ? 3.310 7.426 14.833 1.00 90.12 89 ALA A C 1
ATOM 683 O O . ALA A 1 89 ? 3.428 6.252 14.454 1.00 90.12 89 ALA A O 1
ATOM 684 N N . PRO A 1 90 ? 3.545 8.467 14.006 1.00 87.50 90 PRO A N 1
ATOM 685 C CA . PRO A 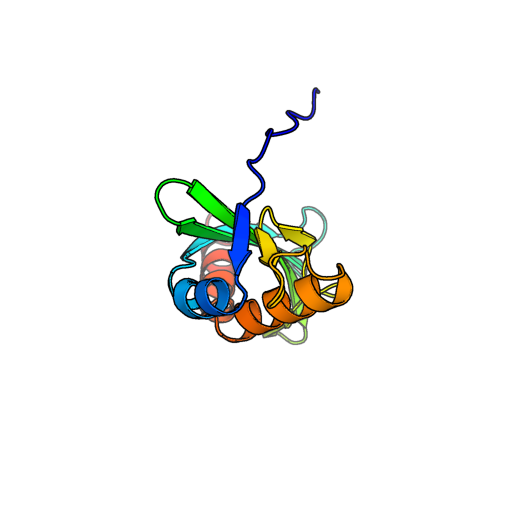1 90 ? 3.759 8.323 12.562 1.00 87.50 90 PRO A CA 1
ATOM 686 C C . PRO A 1 90 ? 4.815 7.279 12.183 1.00 87.50 90 PRO A C 1
ATOM 688 O O . PRO A 1 90 ? 4.570 6.444 11.322 1.00 87.50 90 PRO A O 1
ATOM 691 N N . ALA A 1 91 ? 5.942 7.231 12.900 1.00 88.12 91 ALA A N 1
ATOM 692 C CA . ALA A 1 91 ? 7.001 6.254 12.639 1.00 88.12 91 ALA A CA 1
ATOM 693 C C . ALA A 1 91 ? 6.544 4.792 12.821 1.00 88.12 91 ALA A C 1
ATOM 695 O O . ALA A 1 91 ? 6.963 3.911 12.074 1.00 88.12 91 ALA A O 1
ATOM 696 N N . ARG A 1 92 ? 5.673 4.514 13.803 1.00 89.81 92 ARG A N 1
ATOM 697 C CA . ARG A 1 92 ? 5.128 3.162 14.011 1.00 89.81 92 ARG A CA 1
ATOM 698 C C . ARG A 1 92 ? 4.082 2.812 12.959 1.00 89.81 92 ARG A C 1
ATOM 700 O O . ARG A 1 92 ? 4.064 1.675 12.497 1.00 89.81 92 ARG A O 1
ATOM 707 N N . ARG A 1 93 ? 3.248 3.781 12.572 1.00 89.75 93 ARG A N 1
ATOM 708 C CA . ARG A 1 93 ? 2.296 3.632 11.465 1.00 89.75 93 ARG A CA 1
ATOM 709 C C . ARG A 1 93 ? 3.034 3.297 10.167 1.00 89.75 93 ARG A C 1
ATOM 711 O O . ARG A 1 93 ? 2.699 2.315 9.515 1.00 89.75 93 ARG A O 1
ATOM 718 N N . ASP A 1 94 ? 4.069 4.060 9.827 1.00 90.00 94 ASP A N 1
ATOM 719 C CA . ASP A 1 94 ? 4.838 3.861 8.597 1.00 90.00 94 ASP A CA 1
ATOM 720 C C . ASP A 1 94 ? 5.556 2.504 8.600 1.00 90.00 94 ASP A C 1
ATOM 722 O O . ASP A 1 94 ? 5.594 1.827 7.576 1.00 90.00 94 ASP A O 1
ATOM 726 N N . ALA A 1 95 ? 6.050 2.051 9.758 1.00 90.19 95 ALA A N 1
ATOM 727 C CA . ALA A 1 95 ? 6.612 0.709 9.909 1.00 90.19 95 ALA A CA 1
ATOM 728 C C . ALA A 1 95 ? 5.560 -0.401 9.715 1.00 90.19 95 ALA A C 1
ATOM 730 O O . ALA A 1 95 ? 5.844 -1.404 9.058 1.00 90.19 95 ALA A O 1
ATOM 731 N N . ALA A 1 96 ? 4.345 -0.230 10.248 1.00 91.19 96 ALA A N 1
ATOM 732 C CA . ALA A 1 96 ? 3.245 -1.176 10.055 1.00 91.19 96 ALA A CA 1
ATOM 733 C C . ALA A 1 96 ? 2.815 -1.255 8.580 1.00 91.19 96 ALA A C 1
ATOM 735 O O . ALA A 1 96 ? 2.697 -2.349 8.026 1.00 91.19 96 ALA A O 1
ATOM 736 N N . LEU A 1 97 ? 2.662 -0.105 7.919 1.00 92.56 97 LEU A N 1
ATOM 737 C CA . LEU A 1 97 ? 2.349 -0.022 6.491 1.00 92.56 97 LEU A CA 1
ATOM 738 C C . LEU A 1 97 ? 3.470 -0.622 5.630 1.00 92.56 97 LEU A C 1
ATOM 740 O O . LEU A 1 97 ? 3.191 -1.408 4.728 1.00 92.56 97 LEU A O 1
ATOM 744 N N . ALA A 1 98 ? 4.738 -0.329 5.929 1.00 92.38 98 ALA A N 1
ATOM 745 C CA . ALA A 1 98 ? 5.875 -0.915 5.220 1.00 92.38 98 ALA A CA 1
ATOM 746 C C . ALA A 1 98 ? 5.933 -2.443 5.391 1.00 92.38 98 ALA A C 1
ATOM 748 O O . ALA A 1 98 ? 6.234 -3.166 4.438 1.00 92.38 98 ALA A O 1
ATOM 749 N N . SER A 1 99 ? 5.597 -2.947 6.584 1.00 91.94 99 SER A N 1
ATOM 750 C CA . SER A 1 99 ? 5.475 -4.384 6.835 1.00 91.94 99 SER A CA 1
ATOM 751 C C . SER A 1 99 ? 4.363 -5.006 5.988 1.00 91.94 99 SER A C 1
ATOM 753 O O . SER A 1 99 ? 4.596 -6.023 5.339 1.00 91.94 99 SER A O 1
ATOM 755 N N . MET A 1 100 ? 3.187 -4.375 5.899 1.00 92.69 100 MET A N 1
ATOM 756 C CA . MET A 1 100 ? 2.114 -4.822 5.002 1.00 92.69 100 MET A CA 1
ATOM 757 C C . MET A 1 100 ? 2.591 -4.881 3.545 1.00 92.69 100 MET A C 1
ATOM 759 O O . MET A 1 100 ? 2.445 -5.917 2.901 1.00 92.69 100 MET A O 1
ATOM 763 N N . VAL A 1 101 ? 3.232 -3.818 3.045 1.00 93.06 101 VAL A N 1
ATOM 764 C CA . VAL A 1 101 ? 3.775 -3.764 1.675 1.00 93.06 101 VAL A CA 1
ATOM 765 C C . VAL A 1 101 ? 4.741 -4.916 1.398 1.00 93.06 101 VAL A C 1
ATOM 767 O O . VAL A 1 101 ? 4.728 -5.477 0.303 1.00 93.06 101 VAL A O 1
ATOM 770 N N . ALA A 1 102 ? 5.555 -5.321 2.375 1.00 90.44 102 ALA A N 1
ATOM 771 C CA . ALA A 1 102 ? 6.469 -6.451 2.219 1.00 90.44 102 ALA A CA 1
ATOM 772 C C . ALA A 1 102 ? 5.754 -7.797 1.977 1.00 90.44 102 ALA A C 1
ATOM 774 O O . ALA A 1 102 ? 6.347 -8.678 1.355 1.00 90.44 102 ALA A O 1
ATOM 775 N N . HIS A 1 103 ? 4.501 -7.941 2.423 1.00 91.31 103 HIS A N 1
ATOM 776 C CA . HIS A 1 103 ? 3.689 -9.152 2.258 1.00 91.31 103 HIS A CA 1
ATOM 777 C C . HIS A 1 103 ? 2.768 -9.112 1.029 1.00 91.31 103 HIS A C 1
ATOM 779 O O . HIS A 1 103 ? 2.229 -10.147 0.638 1.00 91.31 103 HIS A O 1
ATOM 785 N N . LEU A 1 104 ? 2.583 -7.947 0.402 1.00 93.25 104 LEU A N 1
ATOM 786 C CA . LEU A 1 104 ? 1.777 -7.825 -0.811 1.00 93.25 104 LEU A CA 1
ATOM 787 C C . LEU A 1 104 ? 2.535 -8.369 -2.034 1.00 93.25 104 LEU A C 1
ATOM 789 O O . LEU A 1 104 ? 3.748 -8.158 -2.156 1.00 93.25 104 LEU A O 1
ATOM 793 N N . PRO A 1 105 ? 1.845 -8.992 -3.009 1.00 94.81 105 PRO A N 1
ATOM 794 C CA . PRO A 1 105 ? 2.458 -9.510 -4.233 1.00 94.81 105 PRO A CA 1
ATOM 795 C C . PRO A 1 105 ? 2.770 -8.389 -5.242 1.00 94.81 105 PRO A C 1
ATOM 797 O O . PRO A 1 105 ? 2.514 -8.506 -6.437 1.00 94.81 105 PRO A O 1
ATOM 800 N N . TRP A 1 106 ? 3.314 -7.262 -4.782 1.00 94.88 106 TRP A N 1
ATOM 801 C CA . TRP A 1 106 ? 3.362 -6.042 -5.582 1.00 94.88 106 TRP A CA 1
ATOM 802 C C . TRP A 1 106 ? 4.430 -6.033 -6.665 1.00 94.88 106 TRP A C 1
ATOM 804 O O . TRP A 1 106 ? 4.200 -5.492 -7.742 1.00 94.88 106 TRP A O 1
ATOM 814 N N . ARG A 1 107 ? 5.592 -6.645 -6.413 1.00 95.31 107 ARG A N 1
ATOM 815 C CA . ARG A 1 107 ? 6.700 -6.682 -7.379 1.00 95.31 107 ARG A CA 1
ATOM 816 C C . ARG A 1 107 ? 6.307 -7.312 -8.719 1.00 95.31 107 ARG A C 1
ATOM 818 O O . ARG A 1 107 ? 6.552 -6.665 -9.734 1.00 95.31 107 ARG A O 1
ATOM 825 N N . PRO A 1 108 ? 5.718 -8.524 -8.773 1.00 94.62 108 PRO A N 1
ATOM 826 C CA . PRO A 1 108 ? 5.325 -9.109 -10.053 1.00 94.62 108 PRO A CA 1
ATOM 827 C C . PRO A 1 108 ? 4.289 -8.250 -10.789 1.00 94.62 108 PRO A C 1
ATOM 829 O O . PRO A 1 108 ? 4.461 -8.016 -11.981 1.00 94.62 108 PRO A O 1
ATOM 832 N N . ILE A 1 109 ? 3.297 -7.699 -10.080 1.00 94.75 109 ILE A N 1
ATOM 833 C CA . ILE A 1 109 ? 2.247 -6.857 -10.677 1.00 94.75 109 ILE A CA 1
ATOM 834 C C . ILE A 1 109 ? 2.829 -5.562 -11.257 1.00 94.75 109 ILE A C 1
ATOM 836 O O . ILE A 1 109 ? 2.564 -5.216 -12.405 1.00 94.75 109 ILE A O 1
ATOM 840 N N . VAL A 1 110 ? 3.669 -4.855 -10.495 1.00 93.88 110 VAL A N 1
ATOM 841 C CA . VAL A 1 110 ? 4.324 -3.629 -10.975 1.00 93.88 110 VAL A CA 1
ATOM 842 C C . VAL A 1 110 ? 5.231 -3.940 -12.169 1.00 93.88 110 VAL A C 1
ATOM 844 O O . VAL A 1 110 ? 5.173 -3.227 -13.167 1.00 93.88 110 VAL A O 1
ATOM 847 N N . MET A 1 111 ? 6.017 -5.022 -12.124 1.00 92.38 111 MET A N 1
ATOM 848 C CA . MET A 1 111 ? 6.851 -5.441 -13.261 1.00 92.38 111 MET A CA 1
ATOM 849 C C . MET A 1 111 ? 6.030 -5.715 -14.520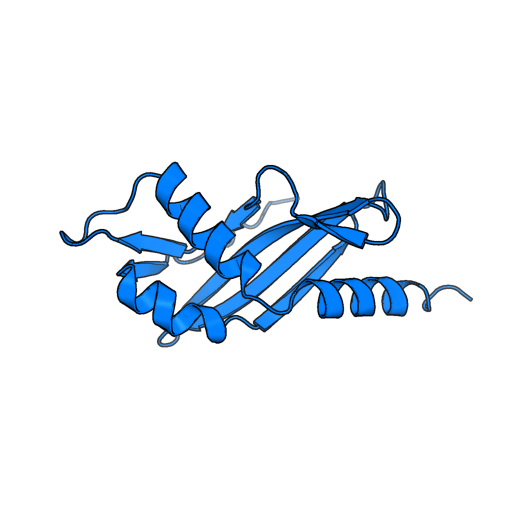 1.00 92.38 111 MET A C 1
ATOM 851 O O . MET A 1 111 ? 6.432 -5.314 -15.610 1.00 92.38 111 MET A O 1
ATOM 855 N N . GLU A 1 112 ? 4.907 -6.416 -14.385 1.00 92.50 112 GLU A N 1
ATOM 856 C CA . GLU A 1 112 ? 4.013 -6.729 -15.498 1.00 92.50 112 GLU A CA 1
ATOM 857 C C . GLU A 1 112 ? 3.438 -5.458 -16.126 1.00 92.50 112 GLU A C 1
ATOM 859 O O . GLU A 1 112 ? 3.536 -5.274 -17.337 1.00 92.50 112 GLU A O 1
ATOM 864 N N . ILE A 1 113 ? 2.939 -4.529 -15.309 1.00 90.50 113 ILE A N 1
ATOM 865 C CA . ILE A 1 113 ? 2.396 -3.248 -15.782 1.00 90.50 113 ILE A CA 1
ATOM 866 C C . ILE A 1 113 ? 3.464 -2.428 -16.506 1.00 90.50 113 ILE A C 1
ATOM 868 O O . ILE A 1 113 ? 3.206 -1.896 -17.587 1.00 90.50 113 ILE A O 1
ATOM 872 N N . LEU A 1 114 ? 4.676 -2.346 -15.949 1.00 88.19 114 LEU A N 1
ATOM 873 C CA . LEU A 1 114 ? 5.778 -1.614 -16.574 1.00 88.19 114 LEU A CA 1
ATOM 874 C C . LEU A 1 114 ? 6.191 -2.232 -17.916 1.00 88.19 114 LEU A C 1
ATOM 876 O O . LEU A 1 114 ? 6.553 -1.497 -18.835 1.00 88.19 114 LEU A O 1
ATOM 880 N N . ARG A 1 115 ? 6.109 -3.562 -18.057 1.00 87.38 115 ARG A N 1
ATOM 881 C CA . ARG A 1 115 ? 6.360 -4.264 -19.326 1.00 87.38 115 ARG A CA 1
ATOM 882 C C . ARG A 1 115 ? 5.246 -4.019 -20.343 1.00 87.38 115 ARG A C 1
ATOM 884 O O . ARG A 1 115 ? 5.547 -3.671 -21.479 1.00 87.38 115 ARG A O 1
ATOM 891 N N . SER A 1 116 ? 3.983 -4.129 -19.943 1.00 83.38 116 SER A N 1
ATOM 892 C CA . SER A 1 116 ? 2.837 -3.918 -20.839 1.00 83.38 116 SER A CA 1
ATOM 893 C C . SER A 1 116 ? 2.706 -2.459 -21.287 1.00 83.38 116 SER A C 1
ATOM 895 O O . SER A 1 116 ? 2.357 -2.188 -22.434 1.00 83.38 116 SER A O 1
ATOM 897 N N . GLY A 1 117 ? 3.081 -1.503 -20.432 1.00 67.12 117 GLY A N 1
ATOM 898 C CA . GLY A 1 117 ? 3.161 -0.082 -20.785 1.00 67.12 117 GLY A CA 1
ATOM 899 C C . GLY A 1 117 ? 4.226 0.253 -21.842 1.00 67.12 117 GLY A C 1
ATOM 900 O O . GLY A 1 117 ? 4.172 1.326 -22.435 1.00 67.12 117 GLY A O 1
ATOM 901 N N . HIS A 1 118 ? 5.169 -0.656 -22.131 1.00 54.00 118 HIS A N 1
ATOM 902 C CA . HIS A 1 118 ? 6.142 -0.502 -23.221 1.00 54.00 118 HIS A CA 1
ATOM 903 C C . HIS A 1 118 ? 5.598 -0.920 -24.605 1.00 54.00 118 HIS A C 1
ATOM 905 O O . HIS A 1 118 ? 6.339 -0.823 -25.577 1.00 54.00 118 HIS A O 1
ATOM 911 N N . HIS A 1 119 ? 4.347 -1.387 -24.736 1.00 40.91 119 HIS A N 1
ATOM 912 C CA . HIS A 1 119 ? 3.780 -1.868 -26.015 1.00 40.91 119 HIS A CA 1
ATOM 913 C C . HIS A 1 119 ? 2.844 -0.872 -26.734 1.00 40.91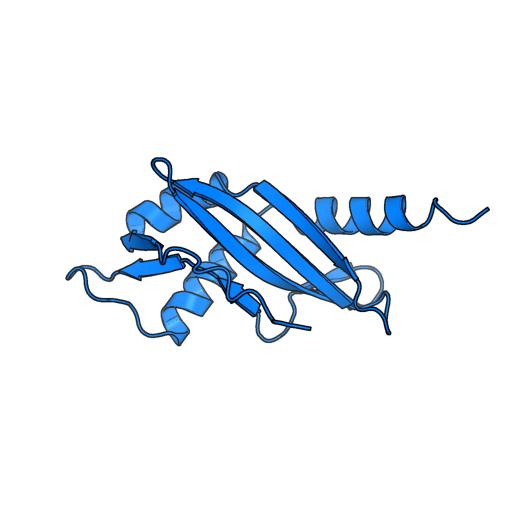 119 HIS A C 1
ATOM 915 O O . HIS A 1 119 ? 2.187 -1.238 -27.702 1.00 40.91 119 HIS A O 1
ATOM 921 N N . GLY A 1 120 ? 2.795 0.394 -26.307 1.00 38.59 120 GLY A N 1
ATOM 922 C CA . GLY A 1 120 ? 1.919 1.429 -26.882 1.00 38.59 120 GLY A CA 1
ATOM 923 C C . GLY A 1 120 ? 2.609 2.476 -27.764 1.00 38.59 120 GLY A C 1
ATOM 924 O O . GLY A 1 120 ? 2.165 3.619 -27.782 1.00 38.59 120 GLY A O 1
ATOM 925 N N . GLY A 1 121 ? 3.710 2.138 -28.437 1.00 37.31 121 GLY A N 1
ATOM 926 C CA . GLY A 1 121 ? 4.427 3.065 -29.316 1.00 37.31 121 GLY A CA 1
ATOM 927 C C . GLY A 1 121 ? 4.953 2.355 -30.552 1.00 37.31 121 GLY A C 1
ATOM 928 O O . GLY A 1 121 ? 6.110 1.945 -30.571 1.00 37.31 121 GLY A O 1
ATOM 929 N N . HIS A 1 122 ? 4.086 2.196 -31.548 1.00 33.75 122 HIS A N 1
ATOM 930 C CA . HIS A 1 122 ? 4.444 1.818 -32.909 1.00 33.75 122 HIS A CA 1
ATOM 931 C C . HIS A 1 122 ? 3.764 2.770 -33.886 1.00 33.75 122 HIS A C 1
ATOM 933 O O . HIS A 1 122 ? 2.595 3.132 -33.614 1.00 33.75 122 HIS A O 1
#

Radius of gyration: 15.57 Å; chains: 1; bounding box: 38×34×57 Å